Protein AF-A0A4S3J7S6-F1 (afdb_monomer)

Solvent-accessible surface area (backbone atoms only — not comparable to full-atom values): 6226 Å² total; per-residue (Å²): 124,67,70,62,58,53,53,53,52,52,51,51,52,29,49,59,34,37,55,60,37,72,57,45,83,78,50,65,80,87,58,33,37,58,51,45,37,56,22,48,52,33,32,53,52,20,52,54,48,50,51,52,54,49,46,68,70,45,55,89,78,49,57,77,68,56,51,50,53,53,52,50,52,57,57,64,47,49,64,56,52,55,52,51,52,49,51,48,38,36,65,53,71,40,94,57,72,64,62,74,71,46,56,84,51,47,80,80,79,110

Structure (mmCIF, N/CA/C/O backbone):
data_AF-A0A4S3J7S6-F1
#
_entry.id   AF-A0A4S3J7S6-F1
#
loop_
_atom_site.group_PDB
_atom_site.id
_atom_site.type_symbol
_atom_site.label_atom_id
_atom_site.label_alt_id
_atom_site.label_comp_id
_atom_site.label_asym_id
_atom_site.label_entity_id
_atom_site.label_seq_id
_atom_site.pdbx_PDB_ins_code
_atom_site.Cartn_x
_atom_site.Cartn_y
_atom_site.Cartn_z
_atom_site.occupancy
_atom_site.B_iso_or_equiv
_atom_site.auth_seq_id
_atom_site.auth_comp_id
_atom_site.auth_asym_id
_atom_site.auth_atom_id
_atom_site.pdbx_PDB_model_num
ATOM 1 N N . MET A 1 1 ? -6.972 -10.605 25.987 1.00 46.53 1 MET A N 1
ATOM 2 C CA . MET A 1 1 ? -5.547 -10.900 25.691 1.00 46.53 1 MET A CA 1
ATOM 3 C C . MET A 1 1 ? -5.268 -11.394 24.253 1.00 46.53 1 MET A C 1
ATOM 5 O O . MET A 1 1 ? -4.163 -11.190 23.773 1.00 46.53 1 MET A O 1
ATOM 9 N N . ALA A 1 2 ? -6.223 -12.001 23.524 1.00 57.47 2 ALA A N 1
ATOM 10 C CA . ALA A 1 2 ? -5.992 -12.529 22.162 1.00 57.47 2 ALA A CA 1
ATOM 11 C C . ALA A 1 2 ? -5.868 -11.465 21.042 1.00 57.47 2 ALA A C 1
ATOM 13 O O . ALA A 1 2 ? -5.078 -11.647 20.119 1.00 57.47 2 ALA A O 1
ATOM 1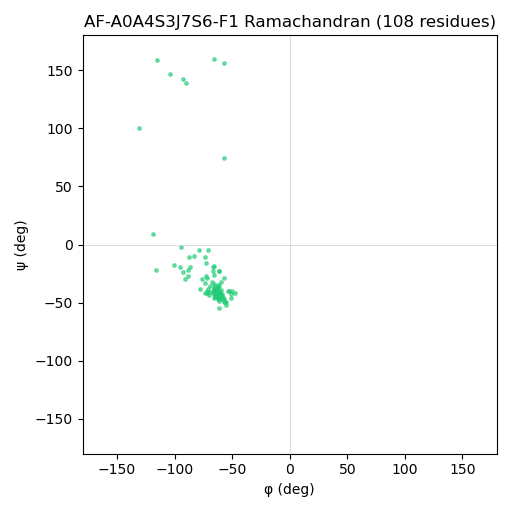4 N N . LYS A 1 3 ? -6.580 -10.327 21.141 1.00 58.25 3 LYS A N 1
ATOM 15 C CA . LYS A 1 3 ? -6.542 -9.250 20.124 1.00 58.25 3 LYS A CA 1
ATOM 16 C C . LYS A 1 3 ? -5.150 -8.622 19.943 1.00 58.25 3 LYS A C 1
ATOM 18 O O . LYS A 1 3 ? -4.765 -8.326 18.818 1.00 58.25 3 LYS A O 1
ATOM 23 N N . GLY A 1 4 ? -4.368 -8.495 21.020 1.00 62.81 4 GLY A N 1
ATOM 24 C CA . GLY A 1 4 ? -2.994 -7.976 20.951 1.00 62.81 4 GLY A CA 1
ATOM 25 C C . GLY A 1 4 ? -2.035 -8.889 20.176 1.00 62.81 4 GLY A C 1
ATOM 26 O O . GLY A 1 4 ? -1.180 -8.399 19.446 1.00 62.81 4 GLY A O 1
ATOM 27 N N . LYS A 1 5 ? -2.224 -10.217 20.254 1.00 75.38 5 LYS A N 1
ATOM 28 C CA . LYS A 1 5 ? -1.381 -11.197 19.543 1.00 75.38 5 LYS A CA 1
ATOM 29 C C . LYS A 1 5 ? -1.589 -11.152 18.025 1.00 75.38 5 LYS A C 1
ATOM 31 O O . LYS A 1 5 ? -0.639 -11.350 17.279 1.00 75.38 5 LYS A O 1
ATOM 36 N N . ILE A 1 6 ? -2.817 -10.897 17.570 1.00 79.81 6 ILE A N 1
ATOM 37 C CA . ILE A 1 6 ? -3.149 -10.807 16.137 1.00 79.81 6 ILE A CA 1
ATOM 38 C C . ILE A 1 6 ? -2.578 -9.518 15.540 1.00 79.81 6 ILE A C 1
ATOM 40 O O . ILE A 1 6 ? -1.985 -9.553 14.467 1.00 79.81 6 ILE A O 1
ATOM 44 N N . LEU A 1 7 ? -2.687 -8.401 16.266 1.00 81.62 7 LEU A N 1
ATOM 45 C CA . LEU A 1 7 ? -2.153 -7.113 15.824 1.00 81.62 7 LEU A CA 1
ATOM 46 C C . LEU A 1 7 ? -0.634 -7.165 15.625 1.00 81.62 7 LEU A C 1
ATOM 48 O O . LEU A 1 7 ? -0.128 -6.679 14.623 1.00 81.62 7 LEU A O 1
ATOM 52 N N . HIS A 1 8 ? 0.086 -7.800 16.552 1.00 82.75 8 HIS A N 1
ATOM 53 C CA . HIS A 1 8 ? 1.537 -7.938 16.447 1.00 82.75 8 HIS A CA 1
ATOM 54 C C . HIS A 1 8 ? 1.952 -8.809 15.251 1.00 82.75 8 HIS A C 1
ATOM 56 O O . HIS A 1 8 ? 2.883 -8.463 14.533 1.00 82.75 8 HIS A O 1
ATOM 62 N N . LYS A 1 9 ? 1.216 -9.895 14.974 1.00 85.06 9 LYS A N 1
ATOM 63 C CA . LYS A 1 9 ? 1.443 -10.721 13.777 1.00 85.06 9 LYS A CA 1
ATOM 64 C C . LYS A 1 9 ? 1.222 -9.934 12.481 1.00 85.06 9 LYS A C 1
ATOM 66 O O . LYS A 1 9 ? 2.019 -10.071 11.564 1.00 85.06 9 LYS A O 1
ATOM 71 N N . LEU A 1 10 ? 0.180 -9.103 12.417 1.00 84.25 10 LEU A N 1
ATOM 72 C CA . LEU A 1 10 ? -0.092 -8.251 11.253 1.00 84.25 10 LEU A CA 1
ATOM 73 C C . LEU A 1 10 ? 1.036 -7.240 11.007 1.00 84.25 10 LEU A C 1
ATOM 75 O O . LEU A 1 10 ? 1.461 -7.085 9.869 1.00 84.25 10 LEU A O 1
ATOM 79 N N . VAL A 1 11 ? 1.568 -6.623 12.068 1.00 84.69 11 VAL A N 1
ATOM 80 C CA . VAL A 1 11 ? 2.715 -5.701 11.971 1.00 84.69 11 VAL A CA 1
ATOM 81 C C . VAL A 1 11 ? 3.975 -6.416 11.474 1.00 84.69 11 VAL A C 1
ATOM 83 O O . VAL A 1 11 ? 4.719 -5.858 10.677 1.00 84.69 11 VAL A O 1
ATOM 86 N N . ILE A 1 12 ? 4.217 -7.661 11.897 1.00 86.19 12 ILE A N 1
ATOM 87 C CA . ILE A 1 12 ? 5.353 -8.447 11.386 1.00 86.19 12 ILE A CA 1
ATOM 88 C C . ILE A 1 12 ? 5.184 -8.737 9.888 1.00 86.19 12 ILE A C 1
ATOM 90 O O . ILE A 1 12 ? 6.141 -8.596 9.134 1.00 86.19 12 ILE A O 1
ATOM 94 N N . VAL A 1 13 ? 3.981 -9.115 9.446 1.00 85.62 13 VAL A N 1
ATOM 95 C CA . VAL A 1 13 ? 3.696 -9.374 8.022 1.00 85.62 13 VAL A CA 1
ATOM 96 C C . VAL A 1 13 ? 3.890 -8.114 7.179 1.00 85.62 13 VAL A C 1
ATOM 98 O O . VAL A 1 13 ? 4.523 -8.179 6.130 1.00 85.62 13 VAL A O 1
ATOM 101 N N . GLU A 1 14 ? 3.391 -6.973 7.653 1.00 86.25 14 GLU A N 1
ATOM 102 C CA . GLU A 1 14 ? 3.618 -5.664 7.039 1.00 86.25 14 GLU A CA 1
ATOM 103 C C . GLU A 1 14 ? 5.122 -5.380 6.884 1.00 86.25 14 GLU A C 1
ATOM 105 O O . GLU A 1 14 ? 5.604 -5.122 5.783 1.00 86.25 14 GLU A O 1
ATOM 110 N N . LEU A 1 15 ? 5.888 -5.519 7.968 1.00 82.81 15 LEU A N 1
ATOM 111 C CA . LEU A 1 15 ? 7.321 -5.243 7.960 1.00 82.81 15 LEU A CA 1
ATOM 112 C C . LEU A 1 15 ? 8.076 -6.137 6.963 1.00 82.81 15 LEU A C 1
ATOM 114 O O . LEU A 1 15 ? 8.933 -5.657 6.225 1.00 82.81 15 LEU A O 1
ATOM 118 N N . VAL A 1 16 ? 7.735 -7.427 6.899 1.00 84.12 16 VAL A N 1
ATOM 119 C CA . VAL A 1 16 ? 8.345 -8.373 5.951 1.00 84.12 16 VAL A CA 1
ATOM 120 C C . VAL A 1 16 ? 8.034 -7.993 4.501 1.00 84.12 16 VAL A C 1
ATOM 122 O O . VAL A 1 16 ? 8.930 -8.043 3.660 1.00 84.12 16 VAL A O 1
ATOM 125 N N . LEU A 1 17 ? 6.802 -7.567 4.207 1.00 78.69 17 LEU A N 1
ATOM 126 C CA . LEU A 1 17 ? 6.407 -7.120 2.867 1.00 78.69 17 LEU A CA 1
ATOM 127 C C . LEU A 1 17 ? 7.148 -5.844 2.435 1.00 78.69 17 LEU A C 1
ATOM 129 O O . LEU A 1 17 ? 7.497 -5.712 1.262 1.00 78.69 17 LEU A O 1
ATOM 133 N N . ALA A 1 18 ? 7.419 -4.928 3.368 1.00 79.81 18 ALA A N 1
ATOM 134 C CA . ALA A 1 18 ? 8.116 -3.675 3.087 1.00 79.81 18 ALA A CA 1
ATOM 135 C C . ALA A 1 18 ? 9.642 -3.831 2.946 1.00 79.81 18 ALA A C 1
ATOM 137 O O . ALA A 1 18 ? 10.244 -3.189 2.084 1.00 79.81 18 ALA A O 1
ATOM 138 N N . ILE A 1 19 ? 10.283 -4.683 3.758 1.00 80.31 19 ILE A N 1
ATOM 139 C CA . ILE A 1 19 ? 11.752 -4.843 3.767 1.00 80.31 19 ILE A CA 1
ATOM 140 C C . ILE A 1 19 ? 12.278 -5.300 2.401 1.00 80.31 19 ILE A C 1
ATOM 142 O O . ILE A 1 19 ? 13.304 -4.797 1.942 1.00 80.31 19 ILE A O 1
ATOM 146 N N . CYS A 1 20 ? 11.558 -6.202 1.726 1.00 72.50 20 CYS A N 1
ATOM 147 C CA . CYS A 1 20 ? 11.930 -6.684 0.395 1.00 72.50 20 CYS A CA 1
ATOM 148 C C . CYS A 1 20 ? 11.967 -5.572 -0.659 1.00 72.50 20 CYS A C 1
ATOM 150 O O . CYS A 1 20 ? 12.645 -5.724 -1.671 1.00 72.50 20 CYS A O 1
ATOM 152 N N . HIS A 1 21 ? 11.260 -4.458 -0.444 1.00 74.50 21 HIS A N 1
ATOM 153 C CA . HIS A 1 21 ? 11.350 -3.340 -1.367 1.00 74.50 21 HIS A CA 1
ATOM 154 C C . HIS A 1 21 ? 12.699 -2.652 -1.285 1.00 74.50 21 HIS A C 1
ATOM 156 O O . HIS A 1 21 ? 13.270 -2.436 -2.335 1.00 74.50 21 HIS A O 1
ATOM 162 N N . GLY A 1 22 ? 13.263 -2.400 -0.097 1.00 67.81 22 GLY A N 1
ATOM 163 C CA . GLY A 1 22 ? 14.541 -1.688 0.066 1.00 67.81 22 GLY A CA 1
ATOM 164 C C . GLY A 1 22 ? 15.775 -2.420 -0.481 1.00 67.81 22 GLY A C 1
ATOM 165 O O . GLY A 1 22 ? 16.794 -1.790 -0.758 1.00 67.81 22 GLY A O 1
ATOM 166 N N . THR A 1 23 ? 15.690 -3.734 -0.704 1.00 73.38 23 THR A N 1
ATOM 167 C CA . THR A 1 23 ? 16.798 -4.550 -1.229 1.00 73.38 23 THR A CA 1
ATOM 168 C C . THR A 1 23 ? 17.005 -4.430 -2.741 1.00 73.38 23 THR A C 1
ATOM 170 O O . THR A 1 23 ? 17.988 -4.957 -3.262 1.00 73.38 23 THR A O 1
ATOM 173 N N . PHE A 1 24 ? 16.141 -3.698 -3.453 1.00 67.56 24 PHE A N 1
ATOM 174 C CA . PHE A 1 24 ? 16.265 -3.457 -4.896 1.00 67.56 24 PHE A CA 1
ATOM 175 C C . PHE A 1 24 ? 17.589 -2.804 -5.318 1.00 67.56 24 PHE A C 1
ATOM 177 O O . PHE A 1 24 ? 18.067 -3.068 -6.417 1.00 67.56 24 PHE A O 1
ATOM 184 N N . ILE A 1 25 ? 18.203 -2.003 -4.439 1.00 68.00 25 ILE A N 1
ATOM 185 C CA . ILE A 1 25 ? 19.453 -1.263 -4.696 1.00 68.00 25 ILE A CA 1
ATOM 186 C C . ILE A 1 25 ? 20.633 -2.208 -4.994 1.00 68.00 25 ILE A C 1
ATOM 188 O O . ILE A 1 25 ? 21.596 -1.811 -5.643 1.00 68.00 25 ILE A O 1
ATOM 192 N N . PHE A 1 26 ? 20.563 -3.468 -4.556 1.00 71.94 26 PHE A N 1
ATOM 193 C CA . PHE A 1 26 ? 21.641 -4.442 -4.749 1.00 71.94 26 PHE A CA 1
ATOM 194 C C . PHE A 1 26 ? 21.556 -5.215 -6.077 1.00 71.94 26 PHE A C 1
ATOM 196 O O . PHE A 1 26 ? 22.511 -5.904 -6.440 1.00 71.94 26 PHE A O 1
ATOM 203 N N . LEU A 1 27 ? 20.447 -5.117 -6.821 1.00 66.31 27 LEU A N 1
ATOM 204 C CA . LEU A 1 27 ? 20.289 -5.805 -8.105 1.00 66.31 27 LEU A CA 1
ATOM 205 C C . LEU A 1 27 ? 20.769 -4.940 -9.275 1.00 66.31 27 LEU A C 1
ATOM 207 O O . LEU A 1 27 ? 20.482 -3.752 -9.348 1.00 66.31 27 LEU A O 1
ATOM 211 N N . HIS A 1 28 ? 21.460 -5.563 -10.228 1.00 63.75 28 HIS A N 1
ATOM 212 C CA . HIS A 1 28 ? 21.884 -4.944 -11.487 1.00 63.75 28 HIS A CA 1
ATOM 213 C C . HIS A 1 28 ? 21.181 -5.645 -12.671 1.00 63.75 28 HIS A C 1
ATOM 215 O O . HIS A 1 28 ? 20.655 -6.750 -12.518 1.00 63.75 28 HIS A O 1
ATOM 221 N N . GLY A 1 29 ? 21.079 -4.978 -13.830 1.00 61.38 29 GLY A N 1
ATOM 222 C CA . GLY A 1 29 ? 20.250 -5.424 -14.969 1.00 61.38 29 GLY A CA 1
ATOM 223 C C . GLY A 1 29 ? 20.592 -6.830 -15.500 1.00 61.38 29 GLY A C 1
ATOM 224 O O . GLY A 1 29 ? 21.726 -7.274 -15.322 1.00 61.38 29 GLY A O 1
ATOM 225 N N . PRO A 1 30 ? 19.654 -7.550 -16.167 1.00 62.53 30 PRO A N 1
ATOM 226 C CA . PRO A 1 30 ? 18.321 -7.142 -16.657 1.00 62.53 30 PRO A CA 1
ATOM 227 C C . PRO A 1 30 ? 17.138 -7.445 -15.710 1.00 62.53 30 PRO A C 1
ATOM 229 O O . PRO A 1 30 ? 16.001 -7.094 -16.012 1.00 62.53 30 PRO A O 1
ATOM 232 N N . LEU A 1 31 ? 17.375 -8.078 -14.557 1.00 66.56 31 LEU A N 1
ATOM 233 C CA . LEU A 1 31 ? 16.316 -8.476 -13.610 1.00 66.56 31 LEU A CA 1
ATOM 234 C C . LEU A 1 31 ? 15.868 -7.344 -12.667 1.00 66.56 31 LEU A C 1
ATOM 236 O O . LEU A 1 31 ? 14.864 -7.476 -11.968 1.00 66.56 31 LEU A O 1
ATOM 240 N N . TYR A 1 32 ? 16.601 -6.229 -12.664 1.00 69.88 32 TYR A N 1
ATOM 241 C CA . TYR A 1 32 ? 16.366 -5.073 -11.799 1.00 69.88 32 TYR A CA 1
ATOM 242 C C . TYR A 1 32 ? 14.947 -4.497 -11.927 1.00 69.88 32 TYR A C 1
ATOM 244 O O . TYR A 1 32 ? 14.268 -4.322 -10.917 1.00 69.88 32 TYR A O 1
ATOM 252 N N . GLY A 1 33 ? 14.474 -4.253 -13.155 1.00 70.94 33 GLY A N 1
ATOM 253 C CA . GLY A 1 33 ? 13.160 -3.642 -13.382 1.00 70.94 33 GLY A CA 1
ATOM 254 C C . GLY A 1 33 ? 12.002 -4.517 -12.902 1.00 70.94 33 GLY A C 1
ATOM 255 O O . GLY A 1 33 ? 11.086 -4.040 -12.235 1.00 70.94 33 GLY A O 1
ATOM 256 N N . TRP A 1 34 ? 12.093 -5.825 -13.142 1.00 73.31 34 TRP A N 1
ATOM 257 C CA . TRP A 1 34 ? 11.108 -6.796 -12.668 1.00 73.31 34 TRP A CA 1
ATOM 258 C C . TRP A 1 34 ? 11.085 -6.902 -11.145 1.00 73.31 34 TRP A C 1
ATOM 260 O O . TRP A 1 34 ? 10.010 -6.871 -10.545 1.00 73.31 34 TRP A O 1
ATOM 270 N N . TYR A 1 35 ? 12.255 -6.987 -10.508 1.00 76.44 35 TYR A N 1
ATOM 271 C CA . TYR A 1 35 ? 12.345 -7.056 -9.051 1.00 76.44 35 TYR A CA 1
ATOM 272 C C . TYR A 1 35 ? 11.794 -5.788 -8.389 1.00 76.44 35 TYR A C 1
ATOM 274 O O . TYR A 1 35 ? 11.034 -5.866 -7.421 1.00 76.44 35 TYR A O 1
ATOM 282 N N . LEU A 1 36 ? 12.116 -4.615 -8.937 1.00 77.38 36 LEU A N 1
ATOM 283 C CA . LEU A 1 36 ? 11.622 -3.341 -8.430 1.00 77.38 36 LEU A CA 1
ATOM 284 C C . LEU A 1 36 ? 10.094 -3.245 -8.517 1.00 77.38 36 LEU A C 1
ATOM 286 O O . LEU A 1 36 ? 9.448 -2.886 -7.536 1.00 77.38 36 LEU A O 1
ATOM 290 N N . SER A 1 37 ? 9.498 -3.629 -9.648 1.00 78.00 37 SER A N 1
ATOM 291 C CA . SER A 1 37 ? 8.042 -3.580 -9.803 1.00 78.00 37 SER A CA 1
ATOM 292 C C . SER A 1 37 ? 7.312 -4.606 -8.929 1.00 78.00 37 SER A C 1
ATOM 294 O O . SER A 1 37 ? 6.294 -4.279 -8.323 1.00 78.00 37 SER A O 1
ATOM 296 N N . VAL A 1 38 ? 7.830 -5.835 -8.805 1.00 80.12 38 VAL A N 1
ATOM 297 C CA . VAL A 1 38 ? 7.227 -6.869 -7.939 1.00 80.12 38 VAL A CA 1
ATOM 298 C C . VAL A 1 38 ? 7.283 -6.448 -6.473 1.00 80.12 38 VAL A C 1
ATOM 300 O O . VAL A 1 38 ? 6.300 -6.575 -5.741 1.00 80.12 38 VAL A O 1
ATOM 303 N N . THR A 1 39 ? 8.411 -5.897 -6.036 1.00 82.81 39 THR A N 1
ATOM 304 C CA . THR A 1 39 ? 8.544 -5.421 -4.659 1.00 82.81 39 THR A CA 1
ATOM 305 C C . THR A 1 39 ? 7.748 -4.143 -4.397 1.00 82.81 39 THR A C 1
ATOM 307 O O . THR A 1 39 ? 7.251 -3.973 -3.288 1.00 82.81 39 THR A O 1
ATOM 310 N N . ALA A 1 40 ? 7.536 -3.288 -5.404 1.00 81.81 40 ALA A N 1
ATOM 311 C CA . ALA A 1 40 ? 6.640 -2.137 -5.298 1.00 81.81 40 ALA A CA 1
ATOM 312 C C . ALA A 1 40 ? 5.185 -2.568 -5.042 1.00 81.81 40 ALA A C 1
ATOM 314 O O . ALA A 1 40 ? 4.495 -1.946 -4.236 1.00 81.81 40 ALA A O 1
ATOM 315 N N . ILE A 1 41 ? 4.717 -3.666 -5.649 1.00 82.75 41 ILE A N 1
ATOM 316 C CA . ILE A 1 41 ? 3.402 -4.250 -5.324 1.00 82.75 41 ILE A CA 1
ATOM 317 C C . ILE A 1 41 ? 3.363 -4.681 -3.850 1.00 82.75 41 ILE A C 1
ATOM 319 O O . ILE A 1 41 ? 2.402 -4.375 -3.142 1.00 82.75 41 ILE A O 1
ATOM 323 N N . GLY A 1 42 ? 4.424 -5.338 -3.368 1.00 83.19 42 GLY A N 1
ATOM 324 C CA . GLY A 1 42 ? 4.569 -5.718 -1.958 1.00 83.19 42 GLY A CA 1
ATOM 325 C C . GLY A 1 42 ? 4.524 -4.517 -1.007 1.00 83.19 42 GLY A C 1
ATOM 326 O O . GLY A 1 42 ? 3.816 -4.556 -0.001 1.00 83.19 42 GLY A O 1
ATOM 327 N N . LEU A 1 43 ? 5.194 -3.417 -1.364 1.00 84.75 43 LEU A N 1
ATOM 328 C CA . LEU A 1 43 ? 5.184 -2.170 -0.598 1.00 84.75 43 LEU A CA 1
ATOM 329 C C . LEU A 1 43 ? 3.782 -1.550 -0.522 1.00 84.75 43 LEU A C 1
ATOM 331 O O . LEU A 1 43 ? 3.340 -1.144 0.550 1.00 84.75 43 LEU A O 1
ATOM 335 N N . ASN A 1 44 ? 3.053 -1.512 -1.636 1.00 85.69 44 ASN A N 1
ATOM 336 C CA . ASN A 1 44 ? 1.683 -0.994 -1.677 1.00 85.69 44 ASN A CA 1
ATOM 337 C C . ASN A 1 44 ? 0.714 -1.848 -0.845 1.00 85.69 44 ASN A C 1
ATOM 339 O O . ASN A 1 44 ? -0.161 -1.331 -0.139 1.00 85.69 44 ASN A O 1
ATOM 343 N N . LEU A 1 45 ? 0.900 -3.169 -0.879 1.00 83.50 45 LEU A N 1
ATOM 344 C CA . LEU A 1 45 ? 0.152 -4.089 -0.030 1.00 83.50 45 LEU A CA 1
ATOM 345 C C . LEU A 1 45 ? 0.469 -3.843 1.453 1.00 83.50 45 LEU A C 1
ATOM 347 O O . LEU A 1 45 ? -0.446 -3.780 2.275 1.00 83.50 45 LEU A O 1
ATOM 351 N N . SER A 1 46 ? 1.745 -3.622 1.780 1.00 86.81 46 SER A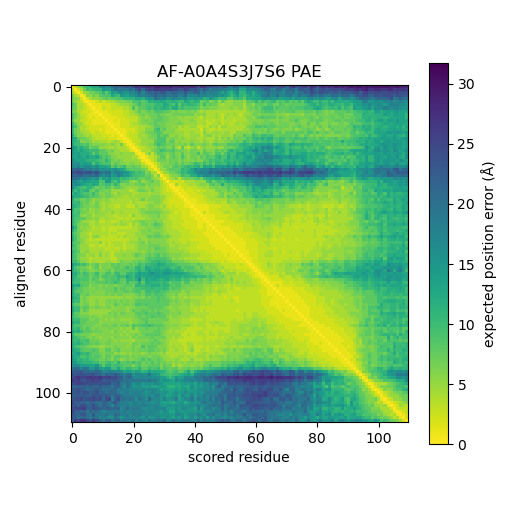 N 1
ATOM 352 C CA . SER A 1 46 ? 2.191 -3.230 3.118 1.00 86.81 46 SER A CA 1
ATOM 353 C C . SER A 1 46 ? 1.560 -1.911 3.569 1.00 86.81 46 SER A C 1
ATOM 355 O O . SER A 1 46 ? 1.042 -1.837 4.678 1.00 86.81 46 SER A O 1
ATOM 357 N N . TYR A 1 47 ? 1.521 -0.887 2.711 1.00 87.81 47 TYR A N 1
ATOM 358 C CA . TYR A 1 47 ? 0.874 0.397 3.003 1.00 87.81 47 TYR A CA 1
ATOM 359 C C . TYR A 1 47 ? -0.613 0.225 3.350 1.00 87.81 47 TYR A C 1
ATOM 361 O O . TYR A 1 47 ? -1.112 0.780 4.333 1.00 87.81 47 TYR A O 1
ATOM 369 N N . THR A 1 48 ? -1.332 -0.587 2.572 1.00 87.12 48 THR A N 1
ATOM 370 C CA . THR A 1 48 ? -2.753 -0.858 2.827 1.00 87.12 48 THR A CA 1
ATOM 371 C C . THR A 1 48 ? -2.944 -1.612 4.146 1.00 87.12 48 THR A C 1
ATOM 373 O O . THR A 1 48 ? -3.809 -1.244 4.944 1.00 87.12 48 THR A O 1
ATOM 376 N N . LEU A 1 49 ? -2.102 -2.612 4.432 1.00 87.00 49 LEU A N 1
ATOM 377 C CA . LEU A 1 49 ? -2.121 -3.334 5.709 1.00 87.00 49 LEU A CA 1
ATOM 378 C C . LEU A 1 49 ? -1.801 -2.422 6.901 1.00 87.00 49 LEU A C 1
ATOM 380 O O . LEU A 1 49 ? -2.495 -2.507 7.916 1.00 87.00 49 LEU A O 1
ATOM 384 N N . HIS A 1 50 ? -0.825 -1.521 6.767 1.00 88.06 50 HIS A N 1
ATOM 385 C CA . HIS A 1 50 ? -0.462 -0.548 7.798 1.00 88.06 50 HIS A CA 1
ATOM 386 C C . HIS A 1 50 ? -1.651 0.330 8.185 1.00 88.06 50 HIS A C 1
ATOM 388 O O . HIS A 1 50 ? -1.966 0.496 9.365 1.00 88.06 50 HIS A O 1
ATOM 394 N N . ASN A 1 51 ? -2.371 0.847 7.188 1.00 88.88 51 ASN A N 1
ATOM 395 C CA . ASN A 1 51 ? -3.560 1.655 7.424 1.00 88.88 51 ASN A CA 1
ATOM 396 C C . ASN A 1 51 ? -4.696 0.843 8.058 1.00 88.88 51 ASN A C 1
ATOM 398 O O . ASN A 1 51 ? -5.375 1.317 8.964 1.00 88.88 51 ASN A O 1
ATOM 402 N N . VAL A 1 52 ? -4.876 -0.421 7.681 1.00 87.31 52 VAL A N 1
ATOM 403 C CA . VAL A 1 52 ? -5.852 -1.293 8.353 1.00 87.31 52 VAL A CA 1
ATOM 404 C C . VAL A 1 52 ? -5.466 -1.540 9.821 1.00 87.31 52 VAL A C 1
ATOM 406 O O . VAL A 1 52 ? -6.321 -1.494 10.707 1.00 87.31 52 VAL A O 1
ATOM 409 N N . ILE A 1 53 ? -4.181 -1.751 10.120 1.00 87.50 53 ILE A N 1
ATOM 410 C CA . ILE A 1 53 ? -3.671 -1.877 11.495 1.00 87.50 53 ILE A CA 1
ATOM 411 C C . ILE A 1 53 ? -3.912 -0.581 12.280 1.00 87.50 53 ILE A C 1
ATOM 413 O O . ILE A 1 53 ? -4.387 -0.630 13.420 1.00 87.50 53 ILE A O 1
ATOM 417 N N . ALA A 1 54 ? -3.601 0.573 11.685 1.00 87.31 54 ALA A N 1
ATOM 418 C CA . ALA A 1 54 ? -3.835 1.883 12.279 1.00 87.31 54 ALA A CA 1
ATOM 419 C C . ALA A 1 54 ? -5.326 2.092 12.568 1.00 87.31 54 ALA A C 1
ATOM 421 O O . ALA A 1 54 ? -5.683 2.470 13.685 1.00 87.31 54 ALA A O 1
ATOM 422 N N . TRP A 1 55 ? -6.200 1.722 11.631 1.00 87.25 55 TRP A N 1
ATOM 423 C CA . TRP A 1 55 ? -7.646 1.738 11.815 1.00 87.25 55 TRP A CA 1
ATOM 424 C C . TRP A 1 55 ? -8.088 0.920 13.029 1.00 87.25 55 TRP A C 1
ATOM 426 O O . TRP A 1 55 ? -8.810 1.433 13.881 1.00 87.25 55 TRP A O 1
ATOM 436 N N . PHE A 1 56 ? -7.616 -0.323 13.174 1.00 85.62 56 PHE A N 1
ATOM 437 C CA . PHE A 1 56 ? -7.943 -1.153 14.340 1.00 85.62 56 PHE A CA 1
ATOM 438 C C . PHE A 1 56 ? -7.504 -0.525 15.669 1.00 85.62 56 PHE A C 1
ATOM 440 O O . PHE A 1 56 ? -8.188 -0.718 16.678 1.00 85.62 56 PHE A O 1
ATOM 447 N N . LYS A 1 57 ? -6.397 0.230 15.678 1.00 85.19 57 LYS A N 1
ATOM 448 C CA . LYS A 1 57 ? -5.898 0.940 16.865 1.00 85.19 57 LYS A CA 1
ATOM 449 C C . LYS A 1 57 ? -6.739 2.174 17.206 1.00 85.19 57 LYS A C 1
ATOM 451 O O . LYS A 1 57 ? -7.026 2.385 18.380 1.00 85.19 57 LYS A O 1
ATOM 456 N N . ILE A 1 58 ? -7.151 2.963 16.211 1.00 87.69 58 ILE A N 1
ATOM 457 C CA . ILE A 1 58 ? -7.877 4.230 16.424 1.00 87.69 58 ILE A CA 1
ATOM 458 C C . ILE A 1 58 ? -9.402 4.060 16.508 1.00 87.69 58 ILE A C 1
ATOM 460 O O . ILE A 1 58 ? -10.082 4.896 17.096 1.00 87.69 58 ILE A O 1
ATOM 464 N N . LYS A 1 59 ? -9.954 2.964 15.966 1.00 84.81 59 LYS A N 1
ATOM 465 C CA . LYS A 1 59 ? -11.395 2.652 15.951 1.00 84.81 59 LYS A CA 1
ATOM 466 C C . LYS A 1 59 ? -12.114 2.820 17.300 1.00 84.81 59 LYS A C 1
ATOM 468 O O . LYS A 1 59 ? -13.238 3.312 17.268 1.00 84.81 59 LYS A O 1
ATOM 473 N N . PRO A 1 60 ? -11.564 2.416 18.465 1.00 85.44 60 PRO A N 1
ATOM 474 C CA . PRO A 1 60 ? -12.242 2.628 19.746 1.00 85.44 60 PRO A CA 1
ATOM 475 C C . PRO A 1 60 ? -12.251 4.092 20.218 1.00 85.44 60 PRO A C 1
ATOM 477 O O . PRO A 1 60 ? -13.034 4.417 21.103 1.00 85.44 60 PRO A O 1
ATOM 480 N N . PHE A 1 61 ? -11.415 4.962 19.642 1.00 88.00 61 PHE A N 1
ATOM 481 C CA . PHE A 1 61 ? -11.276 6.366 20.039 1.00 88.00 61 PHE A CA 1
ATOM 482 C C . PHE A 1 61 ? -12.024 7.342 19.118 1.00 88.00 61 PHE A C 1
ATOM 484 O O . PHE A 1 61 ? -12.259 8.481 19.513 1.00 88.00 61 PHE A O 1
ATOM 491 N N . LEU A 1 62 ? -12.404 6.928 17.901 1.00 87.50 62 LEU A N 1
ATOM 492 C CA . LEU A 1 62 ? -13.074 7.809 16.940 1.00 87.50 62 LEU A CA 1
ATOM 493 C C . LEU A 1 62 ? -14.612 7.746 17.022 1.00 87.50 62 LEU A C 1
ATOM 495 O O . LEU A 1 62 ? -15.187 6.659 17.135 1.00 87.50 62 LEU A O 1
ATOM 499 N N . PRO A 1 63 ? -15.304 8.890 16.850 1.00 89.44 63 PRO A N 1
ATOM 500 C CA . PRO A 1 63 ? -16.746 8.913 16.628 1.00 89.44 63 PRO A CA 1
ATOM 501 C C . PRO A 1 63 ? -17.103 8.263 15.280 1.00 89.44 63 PRO A C 1
ATOM 503 O O . PRO A 1 63 ? -16.280 8.184 14.366 1.00 89.44 63 PRO A O 1
ATOM 506 N N . ARG A 1 64 ? -18.363 7.828 15.122 1.00 86.62 64 ARG A N 1
ATOM 507 C CA . ARG A 1 64 ? -18.823 7.084 13.929 1.00 86.62 64 ARG A CA 1
ATOM 508 C C . ARG A 1 64 ? -18.505 7.795 12.60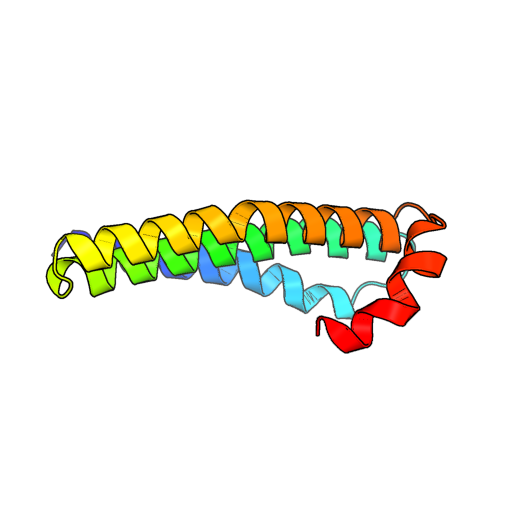9 1.00 86.62 64 ARG A C 1
ATOM 510 O O . ARG A 1 64 ? -18.096 7.131 11.667 1.00 86.62 64 ARG A O 1
ATOM 517 N N . TRP A 1 65 ? -18.649 9.120 12.542 1.00 90.94 65 TRP A N 1
ATOM 518 C CA . TRP A 1 65 ? -18.338 9.896 11.334 1.00 90.94 65 TRP A CA 1
ATOM 519 C C . TRP A 1 65 ? -16.842 9.869 10.991 1.00 90.94 65 TRP A C 1
ATOM 521 O O . TRP A 1 65 ? -16.486 9.711 9.829 1.00 90.94 65 TRP A O 1
ATOM 531 N N . GLY A 1 66 ? -15.960 9.938 11.992 1.00 88.81 66 GLY A N 1
ATOM 532 C CA . GLY A 1 66 ? -14.516 9.917 11.773 1.00 88.81 66 GLY A CA 1
ATOM 533 C C . GLY A 1 66 ? -14.030 8.564 11.243 1.00 88.81 66 GLY A C 1
ATOM 534 O O . GLY A 1 66 ? -13.116 8.512 10.426 1.00 88.81 66 GLY A O 1
ATOM 535 N N . ILE A 1 67 ? -14.684 7.469 11.648 1.00 88.12 67 ILE A N 1
ATOM 536 C CA . ILE A 1 67 ? -14.430 6.132 11.090 1.00 88.12 67 ILE A CA 1
ATOM 537 C C . ILE A 1 67 ? -14.744 6.104 9.589 1.00 88.12 67 ILE A C 1
ATOM 539 O O . ILE A 1 67 ? -13.956 5.563 8.817 1.00 88.12 67 ILE A O 1
ATOM 543 N N . TRP A 1 68 ? -15.868 6.696 9.171 1.00 88.75 68 TRP A N 1
ATOM 544 C CA . TRP A 1 68 ? -16.231 6.780 7.754 1.00 88.75 68 TRP A CA 1
ATOM 545 C C . TRP A 1 68 ? -15.249 7.635 6.964 1.00 88.75 68 TRP A C 1
ATOM 547 O O . TRP A 1 68 ? -14.805 7.199 5.908 1.00 88.75 68 TRP A O 1
ATOM 557 N N . VAL A 1 69 ? -14.851 8.796 7.493 1.00 91.69 69 VAL A N 1
ATOM 558 C CA . VAL A 1 69 ? -13.838 9.650 6.854 1.00 91.69 69 VAL A CA 1
ATOM 559 C C . VAL A 1 69 ? -12.536 8.876 6.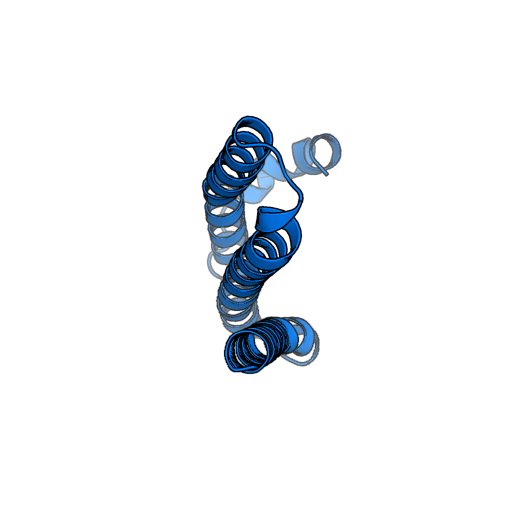643 1.00 91.69 69 VAL A C 1
ATOM 561 O O . VAL A 1 69 ? -12.012 8.880 5.535 1.00 91.69 69 VAL A O 1
ATOM 564 N N . TYR A 1 70 ? -12.064 8.150 7.661 1.00 89.12 70 TYR A N 1
ATOM 565 C CA . TYR A 1 70 ? -10.852 7.332 7.568 1.00 89.12 70 TYR A CA 1
ATOM 566 C C . TYR A 1 70 ? -10.952 6.233 6.497 1.00 89.12 70 TYR A C 1
ATOM 568 O O . TYR A 1 70 ? -10.016 6.004 5.736 1.00 89.12 70 TYR A O 1
ATOM 576 N N . LEU A 1 71 ? -12.083 5.527 6.429 1.00 88.56 71 LEU A N 1
ATOM 577 C CA . LEU A 1 71 ? -12.269 4.453 5.450 1.00 88.56 71 LEU A CA 1
ATOM 578 C C . LEU A 1 71 ? -12.413 4.991 4.024 1.00 88.56 71 LEU A C 1
ATOM 580 O O . LEU A 1 71 ? -11.872 4.399 3.094 1.00 88.56 71 LEU A O 1
AT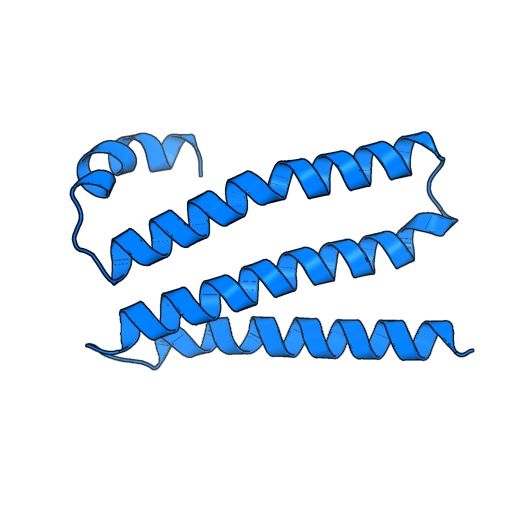OM 584 N N . VAL A 1 72 ? -13.111 6.115 3.849 1.00 92.12 72 VAL A N 1
ATOM 585 C CA . VAL A 1 72 ? -13.269 6.766 2.544 1.00 92.12 72 VAL A CA 1
ATOM 586 C C . VAL A 1 72 ? -11.924 7.266 2.033 1.00 92.12 72 VAL A C 1
ATOM 588 O O . VAL A 1 72 ? -11.597 7.020 0.876 1.00 92.12 72 VAL A O 1
ATOM 591 N N . THR A 1 73 ? -11.111 7.908 2.875 1.00 90.38 73 THR A N 1
ATOM 592 C CA . THR A 1 73 ? -9.781 8.377 2.461 1.00 90.38 73 THR A CA 1
ATOM 593 C C . THR A 1 73 ? -8.858 7.211 2.115 1.00 90.38 73 THR A C 1
ATOM 595 O O . THR A 1 73 ? -8.163 7.267 1.102 1.00 90.38 73 THR A O 1
ATOM 598 N N . LEU A 1 74 ? -8.908 6.117 2.884 1.00 89.75 74 LEU A 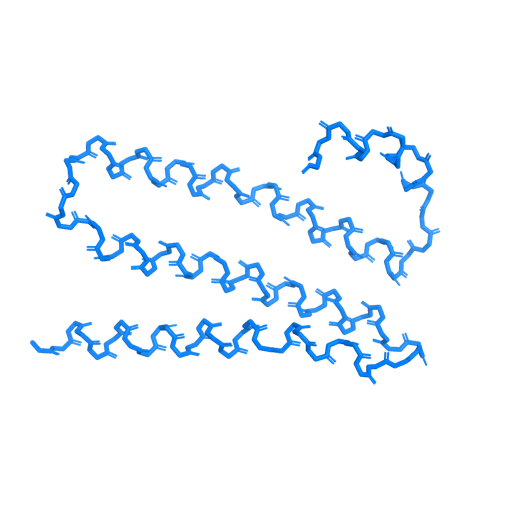N 1
ATOM 599 C CA . LEU A 1 74 ? -8.160 4.897 2.581 1.00 89.75 74 LEU A CA 1
ATOM 600 C C . LEU A 1 74 ? -8.570 4.286 1.232 1.00 89.75 74 LEU A C 1
ATOM 602 O O . LEU A 1 74 ? -7.713 3.821 0.482 1.00 89.75 74 LEU A O 1
ATOM 606 N N . LEU A 1 75 ? -9.869 4.298 0.918 1.00 89.31 75 LEU A N 1
ATOM 607 C CA . LEU A 1 75 ? -10.405 3.768 -0.335 1.00 89.31 75 LEU A CA 1
ATOM 608 C C . LEU A 1 75 ? -10.051 4.665 -1.528 1.00 89.31 75 LEU A C 1
ATOM 610 O O . LEU A 1 75 ? -9.668 4.155 -2.577 1.00 89.31 75 LEU A O 1
ATOM 614 N N . LEU A 1 76 ? -10.101 5.988 -1.355 1.00 90.88 76 LEU A N 1
ATOM 615 C CA . LEU A 1 76 ? -9.693 6.963 -2.373 1.00 90.88 76 LEU A CA 1
ATOM 616 C C . LEU A 1 76 ? -8.194 6.908 -2.691 1.00 90.88 76 LEU A C 1
ATOM 618 O O . LEU A 1 76 ? -7.804 7.237 -3.808 1.00 90.88 76 LEU A O 1
ATOM 622 N N . ALA A 1 77 ? -7.356 6.459 -1.756 1.00 88.25 77 ALA A N 1
ATOM 623 C CA . ALA A 1 77 ? -5.928 6.276 -2.004 1.00 88.25 77 ALA A CA 1
ATOM 624 C C . ALA A 1 77 ? -5.621 5.060 -2.902 1.00 88.25 77 ALA A C 1
ATOM 626 O O . ALA A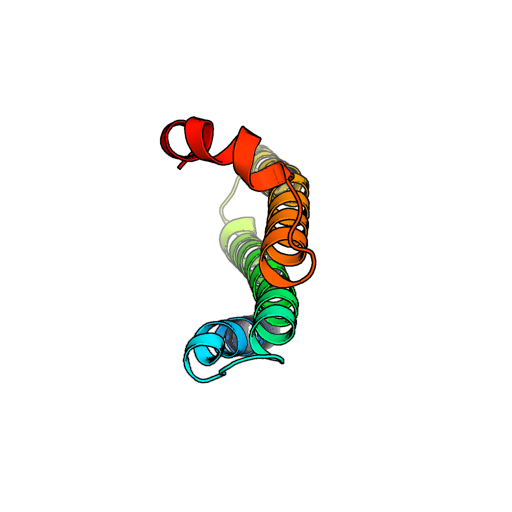 1 77 ? -4.616 5.059 -3.608 1.00 88.25 77 ALA A O 1
ATOM 627 N N . GLN A 1 78 ? -6.473 4.026 -2.917 1.00 85.88 78 GLN A N 1
ATOM 628 C CA . GLN A 1 78 ? -6.249 2.807 -3.711 1.00 85.88 78 GLN A CA 1
ATOM 629 C C . GLN A 1 78 ? -6.064 3.057 -5.222 1.00 85.88 78 GLN A C 1
ATOM 631 O O . GLN A 1 78 ? -5.090 2.544 -5.773 1.00 85.88 78 GLN A O 1
ATOM 636 N N . PRO A 1 79 ? -6.922 3.831 -5.922 1.00 86.75 79 PRO A N 1
ATOM 637 C CA . PRO A 1 79 ? -6.737 4.077 -7.354 1.00 86.75 79 PRO A CA 1
ATOM 638 C C . PRO A 1 79 ? -5.428 4.808 -7.673 1.00 86.75 79 PRO A C 1
ATOM 640 O O . PRO A 1 79 ? -4.806 4.508 -8.690 1.00 86.75 79 PRO A O 1
ATOM 643 N N . TYR A 1 80 ? -4.985 5.718 -6.799 1.00 85.25 80 TYR A N 1
ATOM 644 C CA . TYR A 1 80 ? -3.696 6.397 -6.941 1.00 85.25 80 TYR A CA 1
ATOM 645 C C . TYR A 1 80 ? -2.535 5.388 -6.898 1.00 85.25 80 TYR A C 1
ATOM 647 O O . TYR A 1 80 ? -1.717 5.351 -7.816 1.00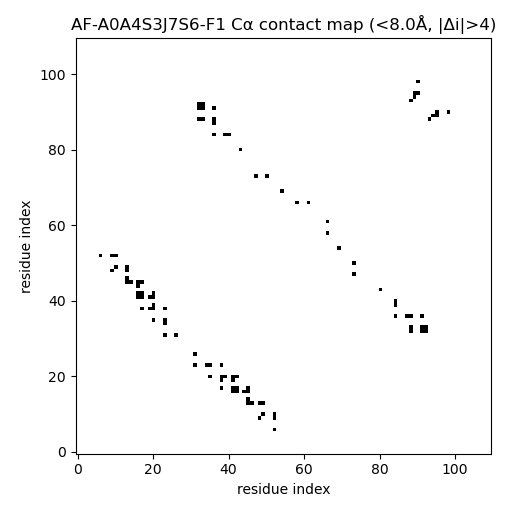 85.25 80 TYR A O 1
ATOM 655 N N . TRP A 1 81 ? -2.527 4.488 -5.911 1.00 84.25 81 TRP A N 1
ATOM 656 C CA . TRP A 1 81 ? -1.492 3.456 -5.783 1.00 84.25 81 TRP A CA 1
ATOM 657 C C . TRP A 1 81 ? -1.468 2.466 -6.951 1.00 84.25 81 TRP A C 1
ATOM 659 O O . TRP A 1 81 ? -0.397 2.084 -7.419 1.00 84.25 81 TRP A O 1
ATOM 669 N N . VAL A 1 82 ? -2.635 2.072 -7.469 1.00 83.25 82 VAL A N 1
ATOM 670 C CA . VAL A 1 82 ? -2.722 1.213 -8.664 1.00 83.25 82 VAL A CA 1
ATOM 671 C C . VAL A 1 82 ? -2.080 1.895 -9.875 1.00 83.25 82 VAL A C 1
ATOM 673 O O . VAL A 1 82 ? -1.342 1.252 -10.626 1.00 83.25 82 VAL A O 1
ATOM 676 N N . LEU A 1 83 ? -2.327 3.194 -10.053 1.00 84.81 83 LEU A N 1
ATOM 677 C CA . LEU A 1 83 ? -1.742 3.974 -11.139 1.00 84.81 83 LEU A CA 1
ATOM 678 C C . LEU A 1 83 ? -0.222 4.101 -10.980 1.00 84.81 83 LEU A C 1
ATOM 680 O O . LEU A 1 83 ? 0.506 3.960 -11.960 1.00 84.81 83 LEU A O 1
ATOM 684 N N . GLU A 1 84 ? 0.264 4.286 -9.754 1.00 81.88 84 GLU A N 1
ATOM 685 C CA . GLU A 1 84 ? 1.695 4.373 -9.460 1.00 81.88 84 GLU A CA 1
ATOM 686 C C . GLU A 1 84 ? 2.429 3.043 -9.705 1.00 81.88 84 GLU A C 1
ATOM 688 O O . GLU A 1 84 ? 3.497 3.034 -10.317 1.00 81.88 84 GLU A O 1
ATOM 693 N N . ILE A 1 85 ? 1.829 1.902 -9.339 1.00 82.19 85 ILE A N 1
ATOM 694 C CA . ILE A 1 85 ? 2.360 0.566 -9.674 1.00 82.19 85 ILE A CA 1
ATOM 695 C C . ILE A 1 85 ? 2.442 0.385 -11.190 1.00 82.19 85 ILE A C 1
ATOM 697 O O . ILE A 1 85 ? 3.454 -0.097 -11.703 1.00 82.19 85 ILE A O 1
ATOM 701 N N . TYR A 1 86 ? 1.388 0.769 -11.916 1.00 80.44 86 TYR A N 1
ATOM 702 C CA . TYR A 1 86 ? 1.372 0.673 -13.372 1.00 80.44 86 TYR A CA 1
ATOM 703 C C . TYR A 1 86 ? 2.458 1.552 -13.999 1.00 80.44 86 TYR A C 1
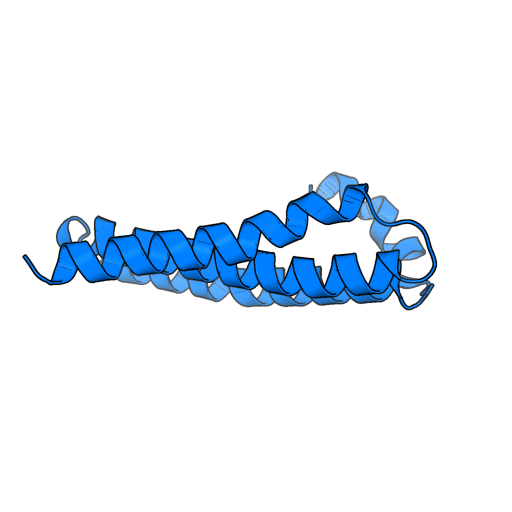ATOM 705 O O . TYR A 1 86 ? 3.222 1.076 -14.836 1.00 80.44 86 TYR A O 1
ATOM 713 N N . ALA A 1 87 ? 2.579 2.804 -13.557 1.00 78.19 87 ALA A N 1
ATOM 714 C CA . ALA A 1 87 ? 3.611 3.719 -14.023 1.00 78.19 87 ALA A CA 1
ATOM 715 C C . ALA A 1 87 ? 5.018 3.163 -13.748 1.00 78.19 87 ALA A C 1
ATOM 717 O O . ALA A 1 87 ? 5.855 3.158 -14.648 1.00 78.19 87 ALA A O 1
ATOM 718 N N . ASN A 1 88 ? 5.262 2.620 -12.551 1.00 77.19 88 ASN A N 1
ATOM 719 C CA . ASN A 1 88 ? 6.529 1.983 -12.190 1.00 77.19 88 ASN A CA 1
ATOM 720 C C . ASN A 1 88 ? 6.838 0.785 -13.106 1.00 77.19 88 ASN A C 1
ATOM 722 O O . ASN A 1 88 ? 7.931 0.690 -13.663 1.00 77.19 88 ASN A O 1
ATOM 726 N N . PHE A 1 89 ? 5.858 -0.092 -13.335 1.00 76.31 89 PHE A N 1
ATOM 727 C CA . PHE A 1 89 ? 6.023 -1.252 -14.208 1.00 76.31 89 PHE A CA 1
ATOM 728 C C . PHE A 1 89 ? 6.323 -0.855 -15.654 1.00 76.31 89 PHE A C 1
ATOM 730 O O . PHE A 1 89 ? 7.217 -1.427 -16.278 1.00 76.31 89 PHE A O 1
ATOM 737 N N . VAL A 1 90 ? 5.597 0.133 -16.182 1.00 75.19 90 VAL A N 1
ATOM 738 C CA . VAL A 1 90 ? 5.846 0.670 -17.519 1.00 75.19 90 VAL A CA 1
ATOM 739 C C . VAL A 1 90 ? 7.256 1.251 -17.564 1.00 75.19 90 VAL A C 1
ATOM 741 O O . VAL A 1 90 ? 8.059 0.761 -18.340 1.00 75.19 90 VAL A O 1
ATOM 744 N N . PHE A 1 91 ? 7.626 2.166 -16.665 1.00 71.25 91 PHE A N 1
ATOM 745 C CA . PHE A 1 91 ? 8.946 2.810 -16.666 1.00 71.25 91 PHE A CA 1
ATOM 746 C C . PHE A 1 91 ? 10.120 1.826 -16.735 1.00 71.25 91 PHE A C 1
ATOM 748 O O . PHE A 1 91 ? 11.053 2.027 -17.512 1.00 71.25 91 PHE A O 1
ATOM 755 N N . PHE A 1 92 ? 10.078 0.770 -15.918 1.00 69.69 92 PHE A N 1
ATOM 756 C CA . PHE A 1 92 ? 11.211 -0.136 -15.753 1.00 69.69 92 PHE A CA 1
ATOM 757 C C . PHE A 1 92 ? 11.195 -1.359 -16.680 1.00 69.69 92 PHE A C 1
ATOM 759 O O . PHE A 1 92 ? 12.266 -1.905 -16.936 1.00 69.69 92 PHE A O 1
ATOM 766 N N . ASN A 1 93 ? 10.033 -1.796 -17.188 1.00 67.50 93 ASN A N 1
ATOM 767 C CA . ASN A 1 93 ? 9.926 -3.021 -18.003 1.00 67.50 93 ASN A CA 1
ATOM 768 C C . ASN A 1 93 ? 9.483 -2.783 -19.453 1.00 67.50 93 ASN A C 1
ATOM 770 O O . ASN A 1 93 ? 9.737 -3.630 -20.310 1.00 67.50 93 ASN A O 1
ATOM 774 N N . LYS A 1 94 ? 8.826 -1.661 -19.759 1.00 62.00 94 LYS A N 1
ATOM 775 C CA . LYS A 1 94 ? 8.433 -1.288 -21.122 1.00 62.00 94 LYS A CA 1
ATOM 776 C C . LYS A 1 94 ? 8.869 0.147 -21.365 1.00 62.00 94 LYS A C 1
ATOM 778 O O . LYS A 1 94 ? 8.191 1.053 -20.922 1.00 62.00 94 LYS A O 1
ATOM 783 N N . HIS A 1 95 ? 9.985 0.361 -22.059 1.00 59.62 95 HIS A N 1
ATOM 784 C CA . HIS A 1 95 ? 10.491 1.688 -22.439 1.00 59.62 95 HIS A CA 1
ATOM 785 C C . HIS A 1 95 ? 9.463 2.504 -23.258 1.00 59.62 95 HIS A C 1
ATOM 787 O O . HIS A 1 95 ? 9.579 2.629 -24.474 1.00 59.62 95 HIS A O 1
ATOM 793 N N . ASP A 1 96 ? 8.432 3.024 -22.600 1.00 58.38 96 ASP A N 1
ATOM 794 C CA . ASP A 1 96 ? 7.236 3.585 -23.212 1.00 58.38 96 ASP A CA 1
ATOM 795 C C . ASP A 1 96 ? 7.283 5.115 -23.153 1.00 58.38 96 ASP A C 1
ATOM 797 O O . ASP A 1 96 ? 7.784 5.720 -22.200 1.00 58.38 96 ASP A O 1
ATOM 801 N N . LEU A 1 97 ? 6.727 5.765 -24.176 1.00 59.22 97 LEU A N 1
ATOM 802 C CA . LEU A 1 97 ? 6.813 7.218 -24.396 1.00 59.22 97 LEU A CA 1
ATOM 803 C C . LEU A 1 97 ? 5.989 8.043 -23.385 1.00 59.22 97 LEU A C 1
ATOM 805 O O . LEU A 1 97 ? 6.050 9.274 -23.397 1.00 59.22 97 LEU A O 1
ATOM 809 N N . LEU A 1 98 ? 5.227 7.384 -22.504 1.00 59.09 98 LEU A N 1
ATOM 810 C CA . LEU A 1 98 ? 4.413 8.002 -21.448 1.00 59.09 98 LEU A CA 1
ATOM 811 C C . LEU A 1 98 ? 5.227 8.987 -20.598 1.00 59.09 98 LEU A C 1
ATOM 813 O O . LEU A 1 98 ? 4.786 10.112 -20.359 1.00 59.09 98 LEU A O 1
ATOM 817 N N . PHE A 1 99 ? 6.457 8.612 -20.248 1.00 58.06 99 PHE A N 1
ATOM 818 C CA . PHE A 1 99 ? 7.347 9.431 -19.428 1.00 58.06 99 PHE A CA 1
ATOM 819 C C . PHE A 1 99 ? 7.952 10.633 -20.152 1.00 58.06 99 PHE A C 1
ATOM 821 O O . PHE A 1 99 ? 8.501 11.504 -19.491 1.00 58.06 99 PHE A O 1
ATOM 828 N N . LEU A 1 100 ? 7.834 10.753 -21.478 1.00 59.75 100 LEU A N 1
ATOM 829 C CA . LEU A 1 100 ? 8.210 11.993 -22.171 1.00 59.75 100 LEU A CA 1
ATOM 830 C C . LEU A 1 100 ? 7.156 13.090 -21.991 1.00 59.75 100 LEU A C 1
ATOM 832 O O . LEU A 1 100 ? 7.501 14.269 -21.988 1.00 59.75 100 LEU A O 1
ATOM 836 N N . LYS A 1 101 ? 5.879 12.719 -21.824 1.00 60.91 101 LYS A N 1
ATOM 837 C CA . LYS A 1 101 ? 4.781 13.679 -21.631 1.00 60.91 101 LYS A CA 1
ATOM 838 C C . LYS A 1 101 ? 4.499 14.005 -20.167 1.00 60.91 101 LYS A C 1
ATOM 840 O O . LYS A 1 101 ? 4.047 15.112 -19.894 1.00 60.91 101 LYS A O 1
ATOM 845 N N . THR A 1 102 ? 4.739 13.080 -19.237 1.00 60.66 102 THR A N 1
ATOM 846 C CA . THR A 1 102 ? 4.404 13.273 -17.814 1.00 60.66 102 THR A CA 1
ATOM 847 C C . THR A 1 102 ? 5.519 13.939 -17.002 1.00 60.66 102 THR A C 1
ATOM 849 O O . THR A 1 102 ? 5.215 14.673 -16.065 1.00 60.66 102 THR A O 1
ATOM 852 N N . ARG A 1 103 ? 6.795 13.792 -17.392 1.00 62.78 103 ARG A N 1
ATOM 853 C CA . ARG A 1 103 ? 7.961 14.390 -16.699 1.00 62.78 103 ARG A CA 1
ATOM 854 C C . ARG A 1 103 ? 7.908 15.903 -16.463 1.00 62.78 103 ARG A C 1
ATOM 856 O O . ARG A 1 103 ? 8.337 16.338 -15.402 1.00 62.78 103 ARG A O 1
ATOM 863 N N . PRO A 1 104 ? 7.417 16.734 -17.406 1.00 62.19 104 PRO A N 1
ATOM 864 C CA . PRO A 1 104 ? 7.315 18.176 -17.178 1.00 62.19 104 PRO A CA 1
ATOM 865 C C . PRO A 1 104 ? 6.298 18.533 -16.089 1.00 62.19 104 PRO A C 1
ATOM 867 O O . PRO A 1 104 ? 6.372 19.614 -15.515 1.00 62.19 104 PRO A O 1
ATOM 870 N N . LEU A 1 105 ? 5.343 17.638 -15.824 1.00 62.03 105 LEU A N 1
ATOM 871 C CA . LEU A 1 105 ? 4.280 17.824 -14.841 1.00 62.03 105 LEU A CA 1
ATOM 872 C C . LEU A 1 105 ? 4.625 17.190 -13.486 1.00 62.03 105 LEU A C 1
ATOM 874 O O . LEU A 1 105 ? 4.057 17.603 -12.482 1.00 62.03 105 LEU A O 1
ATOM 878 N N . GLU A 1 106 ? 5.578 16.252 -13.424 1.00 62.44 106 GLU A N 1
ATOM 879 C CA . GLU A 1 106 ? 6.049 15.641 -12.167 1.00 62.44 106 GLU A CA 1
ATOM 880 C C . GLU A 1 106 ? 6.417 16.658 -11.066 1.00 62.44 106 GLU A C 1
ATOM 882 O O . GLU A 1 106 ? 6.045 16.411 -9.923 1.00 62.44 106 GLU A O 1
ATOM 887 N N . PRO A 1 107 ? 7.068 17.810 -11.340 1.00 62.88 107 PRO A N 1
ATOM 888 C CA . PRO A 1 107 ? 7.387 18.791 -10.299 1.00 62.88 107 PRO A CA 1
ATOM 889 C C . PRO A 1 107 ? 6.167 19.481 -9.676 1.00 62.88 107 PRO A C 1
ATOM 891 O O . PRO A 1 107 ? 6.293 20.070 -8.611 1.00 62.88 107 PRO A O 1
ATOM 894 N N . LEU A 1 108 ? 5.007 19.462 -10.340 1.00 59.81 108 LEU A N 1
ATOM 895 C CA . LEU A 1 108 ? 3.787 20.117 -9.852 1.00 59.81 108 LEU A CA 1
ATOM 896 C C . LEU A 1 108 ? 2.967 19.223 -8.913 1.00 59.81 108 LEU A C 1
ATOM 898 O O . LEU A 1 108 ? 2.126 19.730 -8.177 1.00 59.81 108 LEU A O 1
ATOM 902 N N . PHE A 1 109 ? 3.189 17.909 -8.961 1.00 58.47 109 PHE A N 1
ATOM 903 C CA . PHE A 1 109 ? 2.393 16.905 -8.247 1.00 58.47 109 PHE A CA 1
ATOM 904 C C . PHE A 1 109 ? 3.215 16.083 -7.240 1.00 58.47 109 PHE A C 1
ATOM 906 O O . PHE A 1 109 ? 2.706 15.092 -6.717 1.00 58.47 109 PHE A O 1
ATOM 913 N N . ARG A 1 110 ? 4.468 16.475 -6.986 1.00 46.19 110 ARG A N 1
ATOM 914 C CA . ARG A 1 110 ? 5.405 15.825 -6.060 1.00 46.19 110 ARG A CA 1
ATOM 915 C C . ARG A 1 110 ? 5.598 16.662 -4.802 1.00 46.19 110 ARG A C 1
ATOM 917 O O . ARG A 1 110 ? 5.742 16.040 -3.729 1.00 46.19 110 ARG A O 1
#

Radius of gyration: 17.48 Å; Cα contacts (8 Å, |Δi|>4): 53; chains: 1; bounding box: 41×33×50 Å

Organism: NCBI:txid1220188

Nearest PDB structures (foldseek):
  7xad-assembly1_C  TM=4.855E-01  e=7.852E+00  chemical production metagenome
  3g6b-assembly1_B  TM=4.189E-01  e=7.030E+00  Thermotoga maritima

Foldseek 3Di:
DVVVVVLVVLLVQLVVLQVQLVCLVVDDPDCSLVSNLVSLVSNVVSVLSVLVSVLVVCVVVDDPVVNVVSVVVSVVVVVVSVVVSVVSNCVRPPVDCPCVVCVVVVVVVD

Sequence (110 aa):
MAKGKILHKLVIVELVLAICHGTFIFLHGPLYGWYLSVTAIGLNLSYTLHNVIAWFKIKPFLPRWGIWVYLVTLLLAQPYWVLEIYANFVFFNKHDLLFLKTRPLEPLFR

pLDDT: mean 77.23, std 11.33, range [46.19, 92.12]

Mean predicted aligned error: 9.09 Å

Secondary structure (DSSP, 8-state):
-HHHHHHHHHHHHHHHHHHHHHGGGG--TTSHHHHHHHHHHHHHHHHHHHHHHHHHHHTTTS-HHHHHHHHHHHHHHHHHHHHHHHHHHHHHHS--THHHHHTTTGGG--